Protein AF-A0A444JGN5-F1 (afdb_monomer_lite)

Secondary structure (DSSP, 8-state):
-----S--GGG--HHHHHHHHHHHHH---TTT--TT-S---

Sequence (41 aa):
ELYFTDIKWPDFRRDQFLEALEEYAGRQRRFGKTGAQAETV

Organism: NCBI:txid1859130

Radius of gyration: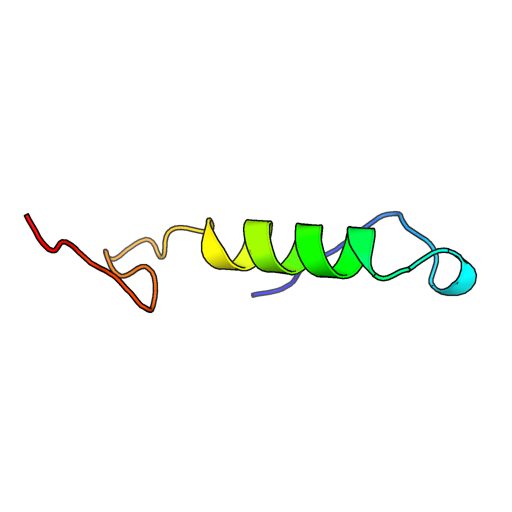 13.28 Å; chains: 1; bounding box: 36×19×31 Å

Foldseek 3Di:
DDDDDPQDPVRDDPVVVVVSVVVVQPPDDPPQDSPPDRDDD

InterPro domains:
  IPR001441 Decaprenyl diphosphate synthase-like [PF01255] (1-32)
  IPR036424 Decaprenyl diphosphate synthase-like superfamily [G3DSA:3.40.1180.10] (1-36)
  IPR036424 Decaprenyl diphosphate synthase-like superfamily [SSF64005] (1-28)

pLDDT: mean 77.09, std 19.31, range [36.62, 96.81]

Structure (mmCIF, N/CA/C/O backbone):
data_AF-A0A444JGN5-F1
#
_entry.id   AF-A0A444JGN5-F1
#
loop_
_atom_site.group_PDB
_atom_site.id
_atom_site.type_symbol
_atom_site.label_atom_id
_atom_site.label_alt_id
_atom_site.label_comp_id
_atom_site.label_asym_id
_atom_site.label_entity_id
_atom_site.label_seq_id
_atom_site.pdbx_PDB_ins_code
_atom_site.Cartn_x
_atom_site.Cartn_y
_atom_site.Cartn_z
_atom_site.occupancy
_atom_site.B_iso_or_equiv
_atom_site.auth_seq_id
_atom_site.auth_comp_id
_atom_site.auth_asym_id
_atom_site.auth_atom_id
_atom_site.pdbx_PDB_model_num
ATOM 1 N N . GLU A 1 1 ? 1.650 -1.866 11.098 1.00 72.31 1 GLU A N 1
ATO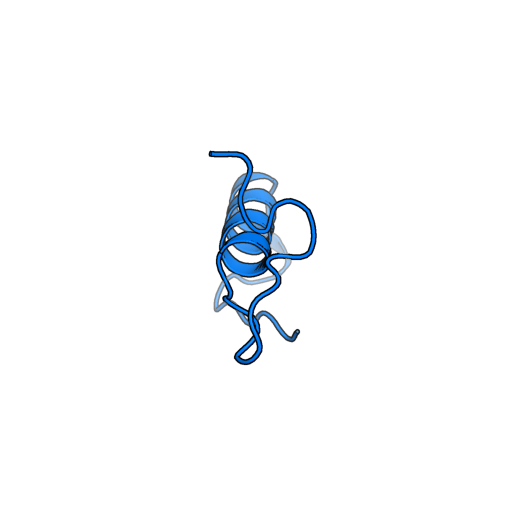M 2 C CA . GLU A 1 1 ? 1.231 -3.096 10.406 1.00 72.31 1 GLU A CA 1
ATOM 3 C C . GLU A 1 1 ? 2.326 -3.473 9.427 1.00 72.31 1 GLU A C 1
ATOM 5 O O . GLU A 1 1 ? 2.899 -2.562 8.842 1.00 72.31 1 GLU A O 1
ATOM 10 N N . LEU A 1 2 ? 2.658 -4.754 9.296 1.00 83.81 2 LEU A N 1
ATOM 11 C CA . LEU A 1 2 ? 3.595 -5.216 8.273 1.00 83.81 2 LEU A CA 1
ATOM 12 C C . LEU A 1 2 ? 2.788 -5.891 7.160 1.00 83.81 2 LEU A C 1
ATOM 14 O O . LEU A 1 2 ? 1.886 -6.687 7.444 1.00 83.81 2 LEU A O 1
ATOM 18 N N . TYR A 1 3 ? 3.099 -5.531 5.919 1.00 85.50 3 TYR A N 1
ATOM 19 C CA . TYR A 1 3 ? 2.540 -6.110 4.703 1.00 85.50 3 TYR A CA 1
ATOM 20 C C . TYR A 1 3 ? 3.680 -6.807 3.968 1.00 85.50 3 TYR A C 1
ATOM 22 O O . TYR A 1 3 ? 4.731 -6.206 3.740 1.00 85.50 3 TYR A O 1
ATOM 30 N N . PHE A 1 4 ? 3.480 -8.080 3.652 1.00 92.25 4 PHE A N 1
ATOM 31 C CA . PHE A 1 4 ? 4.444 -8.903 2.937 1.00 92.25 4 PHE A CA 1
ATOM 32 C C . PHE A 1 4 ? 3.770 -9.413 1.676 1.00 92.25 4 PHE A C 1
ATOM 34 O O . PHE A 1 4 ? 2.606 -9.800 1.708 1.00 92.25 4 PHE A O 1
ATOM 41 N N . THR A 1 5 ? 4.506 -9.403 0.575 1.00 94.19 5 THR A N 1
ATOM 42 C CA . THR A 1 5 ? 4.022 -9.866 -0.719 1.00 94.19 5 THR A CA 1
ATOM 43 C C . THR A 1 5 ? 5.128 -10.643 -1.414 1.00 94.19 5 THR A C 1
ATOM 45 O O . THR A 1 5 ? 6.306 -10.307 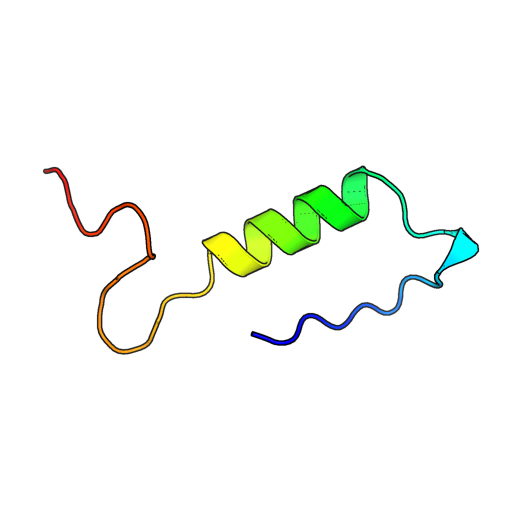-1.277 1.00 94.19 5 THR A O 1
ATOM 48 N N . ASP A 1 6 ? 4.740 -11.668 -2.168 1.00 95.69 6 ASP A N 1
ATOM 49 C CA . ASP A 1 6 ? 5.654 -12.440 -3.014 1.00 95.69 6 ASP A CA 1
ATOM 50 C C . ASP A 1 6 ? 6.017 -11.692 -4.309 1.00 95.69 6 ASP A C 1
ATOM 52 O O . ASP A 1 6 ? 6.867 -12.141 -5.086 1.00 95.69 6 ASP A O 1
ATOM 56 N N . ILE A 1 7 ? 5.394 -10.529 -4.548 1.00 95.81 7 ILE A N 1
ATOM 57 C CA . ILE A 1 7 ? 5.718 -9.664 -5.678 1.00 95.81 7 ILE A CA 1
ATOM 58 C C . ILE A 1 7 ? 7.125 -9.103 -5.498 1.00 95.81 7 ILE A C 1
ATOM 60 O O . ILE A 1 7 ? 7.441 -8.385 -4.546 1.00 95.81 7 ILE A O 1
ATOM 64 N N . LYS A 1 8 ? 7.983 -9.416 -6.468 1.00 96.75 8 LYS A N 1
ATOM 65 C CA . LYS A 1 8 ? 9.346 -8.900 -6.517 1.00 96.75 8 LYS A CA 1
ATOM 66 C C . LYS A 1 8 ? 9.317 -7.400 -6.772 1.00 96.75 8 LYS A C 1
ATOM 68 O O . LYS A 1 8 ? 8.488 -6.898 -7.521 1.00 96.75 8 LYS A O 1
ATOM 73 N N . TRP A 1 9 ? 10.296 -6.694 -6.215 1.00 94.44 9 TRP A N 1
ATOM 74 C CA . TRP A 1 9 ? 10.379 -5.237 -6.327 1.00 94.44 9 TRP A CA 1
ATOM 75 C C . TRP A 1 9 ? 10.274 -4.677 -7.762 1.00 94.44 9 TRP A C 1
ATOM 77 O O . TRP A 1 9 ? 9.550 -3.702 -7.948 1.00 94.44 9 TRP A O 1
ATOM 87 N N . PRO A 1 10 ? 10.915 -5.268 -8.793 1.00 96.69 10 PRO A N 1
ATOM 88 C CA . PRO A 1 10 ? 10.786 -4.771 -10.168 1.00 96.69 10 PRO A CA 1
ATOM 89 C C . PRO A 1 10 ? 9.355 -4.844 -10.723 1.00 96.69 10 PRO A C 1
ATOM 91 O O . PRO A 1 10 ? 8.975 -4.020 -11.555 1.00 96.69 10 PRO A O 1
ATOM 94 N N . ASP A 1 11 ? 8.573 -5.806 -10.232 1.00 96.56 11 ASP A N 1
ATOM 95 C CA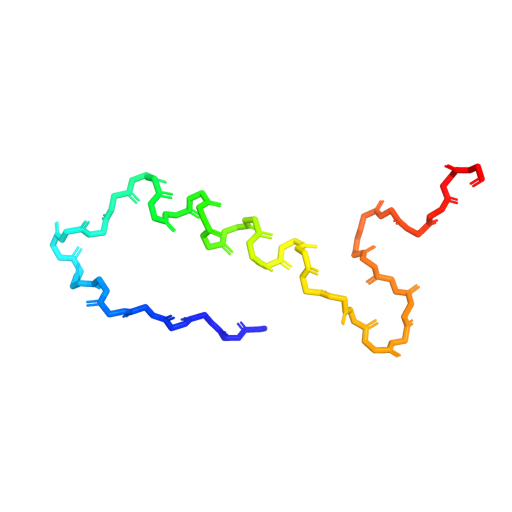 . ASP A 1 11 ? 7.205 -6.093 -10.664 1.00 96.56 11 ASP A CA 1
ATOM 96 C C . ASP A 1 11 ? 6.161 -5.394 -9.779 1.00 96.56 11 ASP A C 1
ATOM 98 O O . ASP A 1 11 ? 4.965 -5.462 -10.052 1.00 96.56 11 ASP A O 1
ATOM 102 N N . PHE A 1 12 ? 6.592 -4.694 -8.725 1.00 96.62 12 PHE A N 1
ATOM 103 C CA . PHE A 1 12 ? 5.698 -3.982 -7.824 1.00 96.62 12 PHE A CA 1
ATOM 104 C C . PHE A 1 12 ? 5.248 -2.660 -8.454 1.00 96.62 12 PHE A C 1
ATOM 106 O O . PHE A 1 12 ? 6.024 -1.709 -8.591 1.00 96.62 12 PHE A O 1
ATOM 113 N N . ARG A 1 13 ? 3.979 -2.598 -8.868 1.00 96.44 13 ARG A N 1
ATOM 114 C CA . ARG A 1 13 ? 3.384 -1.446 -9.557 1.00 96.44 13 ARG A CA 1
ATOM 115 C C . ARG A 1 13 ? 2.228 -0.857 -8.746 1.00 96.44 13 ARG A C 1
ATOM 117 O O . ARG A 1 13 ? 1.962 -1.239 -7.610 1.00 96.44 13 ARG A O 1
ATOM 124 N N . ARG A 1 14 ? 1.555 0.132 -9.344 1.00 96.69 14 ARG A N 1
ATOM 125 C CA . ARG A 1 14 ? 0.427 0.861 -8.743 1.00 96.69 14 ARG A CA 1
ATOM 126 C C . ARG A 1 14 ? -0.637 -0.084 -8.185 1.00 96.69 14 ARG A C 1
ATOM 128 O O . ARG A 1 14 ? -1.140 0.180 -7.102 1.00 96.69 14 ARG A O 1
ATOM 135 N N . ASP A 1 15 ? -0.954 -1.151 -8.901 1.00 96.81 15 ASP A N 1
ATOM 136 C CA . ASP A 1 15 ? -2.060 -2.035 -8.535 1.00 96.81 15 ASP A CA 1
ATOM 137 C C . ASP A 1 15 ? -1.755 -2.781 -7.230 1.00 96.81 15 ASP A C 1
ATOM 139 O O . ASP A 1 15 ? -2.570 -2.767 -6.315 1.00 96.81 15 ASP A O 1
ATOM 143 N N . GLN A 1 16 ? -0.527 -3.289 -7.075 1.00 96.19 16 GLN A N 1
ATOM 144 C CA . GLN A 1 16 ? -0.081 -3.947 -5.840 1.00 96.19 16 GLN A CA 1
ATOM 145 C C . GLN A 1 16 ? -0.006 -2.969 -4.663 1.00 96.19 16 GLN A C 1
ATOM 147 O O . GLN A 1 16 ? -0.213 -3.350 -3.512 1.00 96.19 16 GLN A O 1
ATOM 152 N N . PHE A 1 17 ? 0.285 -1.695 -4.935 1.00 94.44 17 PHE A N 1
ATOM 153 C CA . PHE A 1 17 ? 0.248 -0.656 -3.911 1.00 94.44 17 PHE A CA 1
ATOM 154 C C . PHE A 1 17 ? -1.181 -0.354 -3.441 1.00 94.44 17 PHE A C 1
ATOM 156 O O . PHE A 1 17 ? -1.399 -0.183 -2.244 1.00 94.44 17 PHE A O 1
ATOM 163 N N . LEU A 1 18 ? -2.150 -0.299 -4.358 1.00 94.44 18 LEU A N 1
ATOM 164 C CA . LEU A 1 18 ? -3.561 -0.101 -4.015 1.00 94.44 18 LEU A CA 1
ATOM 165 C C . LEU A 1 18 ? -4.116 -1.292 -3.228 1.00 94.44 18 LEU A C 1
ATOM 167 O O . LEU A 1 18 ? -4.761 -1.088 -2.205 1.00 94.44 18 LEU A O 1
ATOM 171 N N . GLU A 1 19 ? -3.776 -2.512 -3.636 1.00 91.50 19 GLU A N 1
ATOM 172 C CA . GLU A 1 19 ? -4.139 -3.740 -2.924 1.00 91.50 19 GLU A CA 1
ATOM 173 C C . GLU A 1 19 ? -3.584 -3.750 -1.488 1.00 91.50 19 GLU A C 1
ATOM 175 O O . GLU A 1 19 ? -4.317 -3.998 -0.531 1.00 91.50 19 GLU A O 1
ATOM 180 N N . ALA A 1 20 ? -2.315 -3.363 -1.306 1.00 91.69 20 ALA A N 1
ATOM 181 C CA . ALA A 1 20 ? -1.709 -3.246 0.020 1.00 91.69 20 ALA A CA 1
ATOM 182 C C . ALA A 1 20 ? -2.409 -2.199 0.908 1.00 91.69 20 ALA A C 1
ATOM 184 O O . ALA A 1 20 ? -2.512 -2.375 2.125 1.00 91.69 20 ALA A O 1
ATOM 185 N N . LEU A 1 21 ? -2.889 -1.099 0.314 1.00 88.56 21 LEU A N 1
ATOM 186 C CA . LEU A 1 21 ? -3.641 -0.062 1.022 1.00 88.56 21 LEU A CA 1
ATOM 187 C C . LEU A 1 21 ? -5.040 -0.533 1.424 1.00 88.56 21 LEU A C 1
ATOM 189 O O . LEU A 1 21 ? -5.468 -0.239 2.540 1.00 88.56 21 LEU A O 1
ATOM 193 N N . GLU A 1 22 ? -5.738 -1.256 0.551 1.00 85.94 22 GLU A N 1
ATOM 194 C CA . GLU A 1 22 ? -7.038 -1.857 0.864 1.00 85.94 22 GLU A CA 1
ATOM 195 C C . GLU A 1 22 ? -6.913 -2.883 1.987 1.00 85.94 22 GLU A C 1
ATOM 197 O O . GLU A 1 22 ? -7.691 -2.850 2.943 1.00 85.94 22 GLU A O 1
ATOM 202 N N . GLU A 1 23 ? -5.887 -3.735 1.938 1.00 85.88 23 GLU A N 1
ATOM 203 C CA . GLU A 1 23 ? -5.645 -4.707 2.997 1.00 85.88 23 GLU A CA 1
ATOM 204 C C . GLU A 1 23 ? -5.337 -4.007 4.327 1.00 85.88 23 GLU A C 1
ATOM 206 O O . GLU A 1 23 ? -5.904 -4.347 5.366 1.00 85.88 23 GLU A O 1
ATOM 211 N N . TYR A 1 24 ? -4.500 -2.968 4.298 1.00 84.31 24 TYR A N 1
ATOM 212 C CA . TYR A 1 24 ? -4.215 -2.148 5.474 1.00 84.31 24 TYR A CA 1
ATOM 213 C C . TYR A 1 24 ? -5.469 -1.449 6.030 1.00 84.31 24 TYR A C 1
ATOM 215 O O . TYR A 1 24 ? -5.638 -1.361 7.246 1.00 84.31 24 TYR A O 1
ATOM 223 N N . ALA A 1 25 ? -6.364 -0.966 5.165 1.00 80.12 25 ALA A N 1
ATOM 224 C CA . ALA A 1 25 ? -7.609 -0.317 5.574 1.00 80.12 25 ALA A CA 1
ATOM 225 C C . ALA A 1 25 ? -8.634 -1.310 6.155 1.00 80.12 25 ALA A C 1
ATOM 227 O O . ALA A 1 25 ? -9.367 -0.961 7.084 1.00 80.12 25 ALA A O 1
ATOM 228 N N . GLY A 1 26 ? -8.675 -2.539 5.631 1.00 71.50 26 GLY A N 1
ATOM 229 C CA . GLY A 1 26 ? -9.595 -3.600 6.048 1.00 71.50 26 GLY A CA 1
ATOM 230 C C . GLY A 1 26 ? -9.178 -4.351 7.317 1.00 71.50 26 GLY A C 1
ATOM 231 O O . GLY A 1 26 ? -10.013 -5.011 7.943 1.00 71.50 26 GLY A O 1
ATOM 232 N N . ARG A 1 27 ? -7.912 -4.245 7.741 1.00 72.38 27 ARG A N 1
ATOM 233 C CA . ARG A 1 27 ? -7.418 -4.875 8.973 1.00 72.38 27 ARG A CA 1
ATOM 234 C C . ARG A 1 27 ? -8.070 -4.230 10.207 1.00 72.38 27 ARG A C 1
ATOM 236 O O . ARG A 1 27 ? -7.728 -3.141 10.668 1.00 72.38 27 ARG A O 1
ATOM 243 N N . GLN A 1 28 ? -9.053 -4.942 10.759 1.00 59.97 28 GLN A N 1
ATOM 244 C CA . GLN A 1 28 ? -9.781 -4.567 11.970 1.00 59.97 28 GLN A CA 1
ATOM 245 C C . GLN A 1 28 ? -8.831 -4.560 13.173 1.00 59.97 28 GLN A C 1
ATOM 247 O O . GLN A 1 28 ? -8.345 -5.605 13.616 1.00 59.97 28 GLN A O 1
ATOM 252 N N . ARG A 1 29 ? -8.581 -3.383 13.759 1.00 61.62 29 ARG A N 1
ATOM 253 C CA . ARG A 1 29 ? -7.902 -3.319 15.057 1.00 61.62 29 ARG A CA 1
ATOM 254 C C . ARG A 1 29 ? -8.807 -3.987 16.083 1.00 61.62 29 ARG A C 1
ATOM 256 O O . ARG A 1 29 ? -9.941 -3.563 16.274 1.00 61.62 29 ARG A O 1
ATOM 263 N N . ARG A 1 30 ? -8.277 -4.996 16.776 1.00 57.72 30 ARG A N 1
ATOM 264 C CA . ARG A 1 30 ? -8.967 -5.874 17.745 1.00 57.72 30 ARG A CA 1
ATOM 265 C C . ARG A 1 30 ? -9.749 -5.156 18.870 1.00 57.72 30 ARG A C 1
ATOM 267 O O . ARG A 1 30 ? -10.477 -5.809 19.602 1.00 57.72 30 ARG A O 1
ATOM 274 N N . PHE A 1 31 ? -9.639 -3.831 18.984 1.00 57.88 31 PHE A N 1
ATOM 275 C CA . PHE A 1 31 ? -10.401 -2.973 19.897 1.00 57.88 31 PHE A CA 1
ATOM 276 C C . PHE A 1 31 ? -11.105 -1.805 19.172 1.00 57.88 31 PHE A C 1
ATOM 278 O O . PHE A 1 31 ? -11.071 -0.666 19.630 1.00 57.88 31 PHE A O 1
ATOM 285 N N . GLY A 1 32 ? -11.734 -2.085 18.025 1.00 51.41 32 GLY A N 1
ATOM 286 C CA . GLY A 1 32 ? -12.909 -1.342 17.558 1.00 51.41 32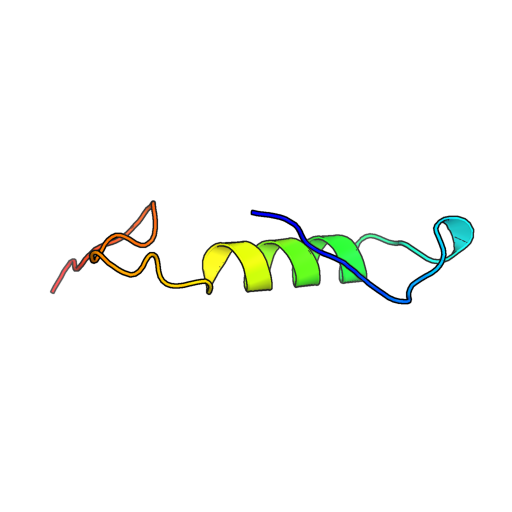 GLY A CA 1
ATOM 287 C C . GLY A 1 32 ? -12.678 0.072 17.032 1.00 51.41 32 GLY A C 1
ATOM 288 O O . GLY A 1 32 ? -13.495 0.944 17.298 1.00 51.41 32 GLY A O 1
ATOM 289 N N . LYS A 1 33 ? -11.601 0.316 16.280 1.00 52.66 33 LYS A N 1
ATOM 290 C CA . LYS A 1 33 ? -11.510 1.494 15.401 1.00 52.66 33 LYS A CA 1
ATOM 291 C C . LYS A 1 33 ? -10.749 1.120 14.136 1.00 52.66 33 LYS A C 1
ATOM 293 O O . LYS A 1 33 ? -9.519 1.045 14.152 1.00 52.66 33 LYS A O 1
ATOM 298 N N . THR A 1 34 ? -11.455 0.916 13.029 1.00 55.91 34 THR A N 1
ATOM 299 C CA . THR A 1 34 ? -10.900 1.285 11.721 1.00 55.91 34 THR A CA 1
ATOM 300 C C . THR A 1 34 ? -10.573 2.769 11.829 1.00 55.91 34 THR A C 1
ATOM 302 O O . THR A 1 34 ? -11.429 3.573 12.189 1.00 55.91 34 THR A O 1
ATOM 305 N N . GLY A 1 35 ? -9.309 3.138 11.630 1.00 52.94 35 GLY A N 1
ATOM 306 C CA . GLY A 1 35 ? -8.770 4.460 11.978 1.00 52.94 35 GLY A CA 1
ATOM 307 C C . GLY A 1 35 ? -9.393 5.673 11.271 1.00 52.94 35 GLY A C 1
ATOM 308 O O . GLY A 1 35 ? -8.843 6.759 11.400 1.00 52.94 35 GLY A O 1
ATOM 309 N N . ALA A 1 36 ? -10.508 5.525 10.553 1.00 53.78 36 ALA A N 1
ATOM 310 C CA . ALA A 1 36 ? -11.250 6.630 9.955 1.00 53.78 36 ALA A CA 1
ATOM 311 C C . ALA A 1 36 ? -12.775 6.597 10.194 1.00 53.78 36 ALA A C 1
ATOM 313 O O . ALA A 1 36 ? -13.408 7.636 10.040 1.00 53.78 36 ALA A O 1
ATOM 314 N N . GLN A 1 37 ? -13.387 5.462 10.556 1.00 54.53 37 GLN A N 1
ATOM 315 C CA . GLN A 1 37 ? -14.850 5.303 10.579 1.00 54.53 37 GLN A CA 1
ATOM 316 C C . GLN A 1 37 ? -15.254 4.146 11.509 1.00 54.53 37 GLN A C 1
ATOM 318 O O . GLN A 1 37 ? -15.546 3.045 11.052 1.00 54.53 37 GLN A O 1
ATOM 323 N N . ALA A 1 38 ? -15.257 4.366 12.822 1.00 48.16 38 ALA A N 1
ATOM 324 C CA . ALA A 1 38 ? -16.137 3.577 13.677 1.00 48.16 38 ALA A CA 1
ATOM 325 C C . ALA A 1 38 ? -17.507 4.264 13.614 1.00 48.16 38 ALA A C 1
ATOM 327 O O . ALA A 1 38 ? -17.675 5.307 14.234 1.00 48.16 38 ALA A O 1
ATOM 328 N N . GLU A 1 39 ? -18.405 3.719 12.790 1.00 44.53 39 GLU A N 1
ATOM 329 C CA . GLU A 1 39 ? -19.862 3.875 12.900 1.00 44.53 39 GLU A CA 1
ATOM 330 C C . GLU A 1 39 ? -20.391 5.328 12.860 1.00 44.53 39 GLU A C 1
ATOM 332 O O . GLU A 1 39 ? -20.586 5.988 13.878 1.00 44.53 39 GLU A O 1
ATOM 337 N N . THR A 1 40 ? -20.692 5.823 11.655 1.00 45.25 40 THR A N 1
ATOM 338 C CA . THR A 1 40 ? -21.885 6.665 11.509 1.00 45.25 40 THR A CA 1
ATOM 339 C C . THR A 1 40 ? -22.983 5.757 10.976 1.00 45.25 40 THR A C 1
ATOM 341 O O . THR A 1 40 ? -22.830 5.216 9.878 1.00 45.25 40 THR A O 1
ATOM 344 N N . VAL A 1 41 ? -24.071 5.707 11.751 1.00 36.62 41 VAL A N 1
ATOM 345 C CA . VAL A 1 41 ? -25.339 4.9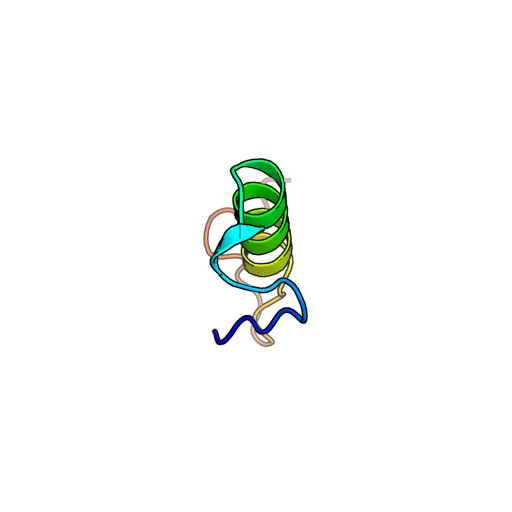62 11.615 1.00 36.62 41 VAL A CA 1
ATOM 346 C C . VAL A 1 41 ? -25.389 3.659 12.399 1.00 36.62 41 VAL A C 1
ATOM 348 O O . VAL A 1 41 ? -24.704 2.697 12.001 1.00 36.62 41 VAL A O 1
#